Protein AF-A0A6A3XRD6-F1 (afdb_monomer)

Radius of gyration: 40.85 Å; Cα contacts (8 Å, |Δi|>4): 5; chains: 1; bounding box: 82×53×106 Å

pLDDT: mean 72.78, std 22.98, range [34.44, 98.75]

Mean predicted aligned error: 20.25 Å

Solvent-accessible surface area (backbone atoms only — not comparable to full-atom values): 7345 Å² total; per-residue (Å²): 110,73,69,58,55,53,49,54,50,53,52,51,50,52,54,48,53,50,52,53,55,50,50,53,51,49,55,52,48,52,54,50,50,51,54,51,51,49,54,51,49,53,50,52,50,53,51,53,51,50,48,34,65,75,74,42,64,74,87,83,64,72,72,58,77,78,76,62,67,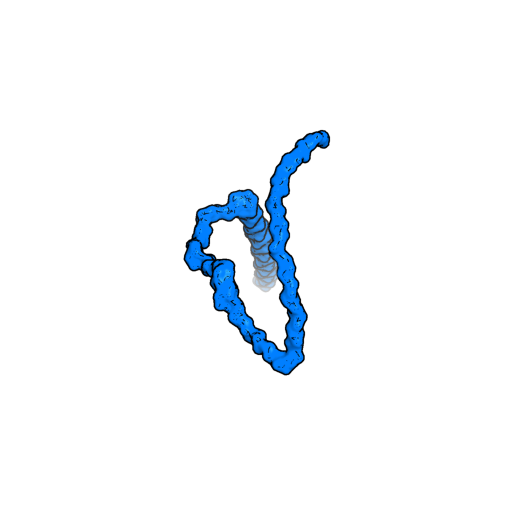78,73,74,48,79,66,55,55,63,72,69,62,74,72,90,73,74,80,71,92,80,76,83,82,83,78,92,78,87,84,89,74,88,82,92,76,87,80,91,86,83,89,134

Sequence (112 aa):
MVREADQARDEAMEAQNLAESARDRAAAAESAATRSEQGRREMMERLRHLESIVCGAPRSATPSREEQGLWPTRRQRRQRGGSDYAPAAGTQAPAQESSQERRVQTHSGRNV

Secondary structure (DSSP, 8-state):
-HHHHHHHHHHHHHHHHHHHHHHHHHHHHHHHHHHHHHHHHHHHHHHHHHHHHHS---S-----TTTS-----HHHHHHS-----PPPTT-PPPPP----------------

Foldseek 3Di:
DVVVVVVVVVVVVVVVVVVVVVVVVVVVVVVVVVVVVVVVVVVVVVVVVVCCVVVPNPPPDPVPPVPPPPDCPPVNVVVPPPDPDDDDPDDDDDDDDDDDDDDDDDDDDDDD

Structure (mmCIF, N/CA/C/O backbone):
data_AF-A0A6A3XRD6-F1
#
_entry.id   AF-A0A6A3XRD6-F1
#
loop_
_atom_site.group_PDB
_atom_site.id
_atom_site.type_symbol
_atom_site.label_atom_id
_atom_site.label_alt_id
_atom_site.label_comp_id
_atom_site.label_asym_id
_atom_site.label_entity_id
_atom_site.label_seq_id
_atom_site.pdbx_PDB_ins_code
_atom_site.Cartn_x
_atom_site.Cartn_y
_atom_site.Cartn_z
_atom_site.occupancy
_atom_site.B_iso_or_equiv
_atom_site.auth_seq_id
_atom_site.auth_comp_id
_atom_site.auth_asym_id
_atom_site.auth_atom_id
_atom_site.pdbx_PDB_model_num
ATOM 1 N N . MET A 1 1 ? 28.259 -2.886 -33.196 1.00 64.31 1 MET A N 1
ATOM 2 C CA . MET A 1 1 ? 26.923 -3.478 -33.389 1.00 64.31 1 MET A CA 1
ATOM 3 C C . MET A 1 1 ? 26.646 -4.665 -32.464 1.00 64.31 1 MET A C 1
ATOM 5 O O . MET A 1 1 ? 25.777 -4.510 -31.627 1.00 64.31 1 MET A O 1
ATOM 9 N N . VAL A 1 2 ? 27.357 -5.808 -32.506 1.00 76.00 2 VAL A N 1
ATOM 10 C CA . VAL A 1 2 ? 27.030 -6.960 -31.610 1.00 76.00 2 VAL A CA 1
ATOM 11 C C . VAL A 1 2 ? 27.160 -6.621 -30.111 1.00 76.00 2 VAL A C 1
ATOM 13 O O . VAL A 1 2 ? 26.236 -6.871 -29.351 1.00 76.00 2 VAL A O 1
ATOM 16 N N . ARG A 1 3 ? 28.246 -5.950 -29.697 1.00 82.50 3 ARG A N 1
ATOM 17 C CA . ARG A 1 3 ? 28.463 -5.560 -28.286 1.00 82.50 3 ARG A CA 1
ATOM 18 C C . ARG A 1 3 ? 27.418 -4.587 -27.725 1.00 82.50 3 ARG A C 1
ATOM 20 O O . ARG A 1 3 ? 27.113 -4.649 -26.545 1.00 82.50 3 ARG A O 1
ATOM 27 N N . GLU A 1 4 ? 26.885 -3.698 -28.559 1.00 86.38 4 GLU A N 1
ATOM 28 C CA . GLU A 1 4 ? 25.862 -2.724 -28.144 1.00 86.38 4 GLU A CA 1
ATOM 29 C C . GLU A 1 4 ? 24.506 -3.410 -27.945 1.00 86.38 4 GLU A C 1
ATOM 31 O O . GLU A 1 4 ? 23.766 -3.064 -27.031 1.00 86.38 4 GLU A O 1
ATOM 36 N N . ALA A 1 5 ? 24.199 -4.415 -28.772 1.00 89.06 5 ALA A N 1
ATOM 37 C CA . ALA A 1 5 ? 22.985 -5.211 -28.634 1.00 89.06 5 ALA A CA 1
ATOM 38 C C . ALA A 1 5 ? 23.012 -6.087 -27.371 1.00 89.06 5 ALA A C 1
ATOM 40 O O . ALA A 1 5 ? 22.000 -6.189 -26.681 1.00 89.06 5 ALA A O 1
ATOM 41 N N . ASP A 1 6 ? 24.168 -6.676 -27.045 1.00 93.88 6 ASP A N 1
ATOM 42 C CA . ASP A 1 6 ? 24.342 -7.445 -25.809 1.00 93.88 6 ASP A CA 1
ATOM 43 C C . ASP A 1 6 ? 24.215 -6.546 -24.568 1.00 93.88 6 ASP A C 1
ATOM 45 O O . ASP A 1 6 ? 23.472 -6.876 -23.647 1.00 93.88 6 ASP A O 1
ATOM 49 N N . GLN A 1 7 ? 24.838 -5.362 -24.585 1.00 94.81 7 GLN A N 1
ATOM 50 C CA . GLN A 1 7 ? 24.716 -4.386 -23.500 1.00 94.81 7 GLN A CA 1
ATOM 51 C C . GLN A 1 7 ? 23.265 -3.929 -23.286 1.00 94.81 7 GLN A C 1
ATOM 53 O O . GLN A 1 7 ? 22.780 -3.928 -22.158 1.00 94.81 7 GLN A O 1
ATOM 58 N N . ALA A 1 8 ? 22.549 -3.589 -24.361 1.00 94.31 8 ALA A N 1
ATOM 59 C CA . ALA A 1 8 ? 21.149 -3.180 -24.268 1.00 94.31 8 ALA A CA 1
ATOM 60 C C . ALA A 1 8 ? 20.252 -4.292 -23.698 1.00 94.31 8 ALA A C 1
ATOM 62 O O . ALA A 1 8 ? 19.281 -4.010 -22.995 1.00 94.31 8 ALA A O 1
ATOM 63 N N . ARG A 1 9 ? 20.569 -5.563 -23.981 1.00 95.25 9 ARG A N 1
ATOM 64 C CA . ARG A 1 9 ? 19.837 -6.703 -23.419 1.00 95.25 9 ARG A CA 1
ATOM 65 C C . ARG A 1 9 ? 20.065 -6.828 -21.915 1.00 95.25 9 ARG A C 1
ATOM 67 O O . ARG A 1 9 ? 19.102 -7.044 -21.182 1.00 95.25 9 ARG A O 1
ATOM 74 N N . ASP A 1 10 ? 21.308 -6.694 -21.471 1.00 96.56 10 ASP A N 1
ATOM 75 C CA . ASP A 1 10 ? 21.650 -6.796 -20.053 1.00 96.56 10 ASP A CA 1
ATOM 76 C C . ASP A 1 10 ? 21.046 -5.619 -19.264 1.00 96.56 10 ASP A C 1
ATOM 78 O O . ASP A 1 10 ? 20.421 -5.824 -18.227 1.00 96.56 10 ASP A O 1
ATOM 82 N N . GLU A 1 11 ? 21.096 -4.400 -19.809 1.00 97.31 11 GLU A N 1
ATOM 83 C CA . GLU A 1 11 ? 20.432 -3.224 -19.226 1.00 97.31 11 GLU A CA 1
ATOM 84 C C . GLU A 1 11 ? 18.906 -3.392 -19.138 1.00 97.31 11 GLU A C 1
ATOM 86 O O . GLU A 1 11 ? 18.296 -3.035 -18.127 1.00 97.31 11 GLU A O 1
ATOM 91 N N . ALA A 1 12 ? 18.275 -3.969 -20.166 1.00 97.31 12 ALA A N 1
ATOM 92 C CA . ALA A 1 12 ? 16.842 -4.254 -20.146 1.00 97.31 12 ALA A CA 1
ATOM 93 C C . ALA A 1 12 ? 16.474 -5.297 -19.077 1.00 97.31 12 ALA A C 1
ATOM 95 O O . ALA A 1 12 ? 15.447 -5.157 -18.409 1.00 97.31 12 ALA A O 1
ATOM 96 N N . MET A 1 13 ? 17.318 -6.314 -18.887 1.00 98.00 13 MET A N 1
ATOM 97 C CA . MET A 1 13 ? 17.133 -7.326 -17.847 1.00 98.00 13 MET A CA 1
ATOM 98 C C . MET A 1 13 ? 17.256 -6.717 -16.446 1.00 98.00 13 MET A C 1
ATOM 100 O O . MET A 1 13 ? 16.403 -6.960 -15.594 1.00 98.00 13 MET A O 1
ATOM 104 N N . GLU A 1 14 ? 18.253 -5.862 -16.218 1.00 98.00 14 GLU A N 1
ATOM 105 C CA . GLU A 1 14 ? 18.405 -5.144 -14.948 1.00 98.00 14 GLU A CA 1
ATOM 106 C C . GLU A 1 14 ? 17.218 -4.215 -14.670 1.00 98.00 14 GLU A C 1
ATOM 108 O O . GLU A 1 14 ? 16.674 -4.202 -13.563 1.00 98.00 14 GLU A O 1
ATOM 113 N N . ALA A 1 15 ? 16.743 -3.483 -15.681 1.00 98.19 15 ALA A N 1
ATOM 114 C CA . ALA A 1 15 ? 15.564 -2.635 -15.546 1.00 98.19 15 ALA A CA 1
ATOM 115 C C . ALA A 1 15 ? 14.307 -3.446 -15.178 1.00 98.19 15 ALA A C 1
ATOM 117 O O . ALA A 1 15 ? 13.516 -3.009 -14.335 1.00 98.19 15 ALA A O 1
ATOM 118 N N . GLN A 1 16 ? 14.136 -4.636 -15.763 1.00 98.31 16 GLN A N 1
ATOM 119 C CA . GLN A 1 16 ? 13.051 -5.546 -15.406 1.00 98.31 16 GLN A CA 1
ATOM 120 C C . GLN A 1 16 ? 13.171 -6.023 -13.953 1.00 98.31 16 GLN A C 1
ATOM 122 O O . GLN A 1 16 ? 12.206 -5.898 -13.197 1.00 98.31 16 GLN A O 1
ATOM 127 N N . ASN A 1 17 ? 14.348 -6.499 -13.542 1.00 98.19 17 ASN A N 1
ATOM 128 C CA . ASN A 1 17 ? 14.594 -6.970 -12.177 1.00 98.19 17 ASN A CA 1
ATOM 129 C C . ASN A 1 17 ? 14.317 -5.868 -11.142 1.00 98.19 17 ASN A C 1
ATOM 131 O O . ASN A 1 17 ? 13.694 -6.105 -10.103 1.00 98.19 17 ASN A O 1
ATOM 135 N N . LEU A 1 18 ? 14.730 -4.632 -11.438 1.00 98.50 18 LEU A N 1
ATOM 136 C CA . LEU A 1 18 ? 14.444 -3.471 -10.597 1.00 98.50 18 LEU A CA 1
ATOM 137 C C . LEU A 1 18 ? 12.944 -3.180 -10.510 1.00 98.50 18 LEU A C 1
ATOM 139 O O . LEU A 1 18 ? 12.442 -2.898 -9.419 1.00 98.50 18 LEU A O 1
ATOM 143 N N . ALA A 1 19 ? 12.226 -3.256 -11.631 1.00 98.44 19 ALA A N 1
ATOM 144 C CA . ALA A 1 19 ? 10.786 -3.039 -11.663 1.00 98.44 19 ALA A CA 1
ATOM 145 C C . ALA A 1 19 ? 10.026 -4.114 -10.869 1.00 98.44 19 ALA A C 1
ATOM 147 O O . ALA A 1 19 ? 9.107 -3.782 -10.120 1.00 98.44 19 ALA A O 1
ATOM 148 N N . GLU A 1 20 ? 10.418 -5.381 -10.985 1.00 98.62 20 GLU A N 1
ATOM 149 C CA . GLU A 1 20 ? 9.841 -6.489 -10.216 1.00 98.62 20 GLU A CA 1
ATOM 150 C C . GLU A 1 20 ? 10.112 -6.315 -8.716 1.00 98.62 20 GLU A C 1
ATOM 152 O O . GLU A 1 20 ? 9.175 -6.265 -7.920 1.00 98.62 20 GLU A O 1
ATOM 157 N N . SER A 1 21 ? 11.363 -6.043 -8.335 1.00 98.56 21 SER A N 1
ATOM 158 C CA . SER A 1 21 ? 11.724 -5.749 -6.943 1.00 98.56 21 SER A CA 1
ATOM 159 C C . SER A 1 21 ? 10.975 -4.536 -6.371 1.00 98.56 21 SER A C 1
ATOM 161 O O . SER A 1 21 ? 10.633 -4.499 -5.184 1.00 98.56 21 SER A O 1
ATOM 163 N N . ALA A 1 22 ? 10.733 -3.503 -7.181 1.00 98.50 22 ALA A N 1
ATOM 164 C CA . ALA A 1 22 ? 9.957 -2.339 -6.764 1.00 98.50 22 ALA A CA 1
ATOM 165 C C . ALA A 1 22 ? 8.482 -2.695 -6.529 1.00 98.50 22 ALA A C 1
ATOM 167 O O . ALA A 1 22 ? 7.902 -2.241 -5.541 1.00 98.50 22 ALA A O 1
ATOM 168 N N . ARG A 1 23 ? 7.890 -3.533 -7.388 1.00 98.50 23 ARG A N 1
ATOM 169 C CA . ARG A 1 23 ? 6.512 -4.022 -7.229 1.00 98.50 23 ARG A CA 1
ATOM 170 C C . ARG A 1 23 ? 6.354 -4.863 -5.967 1.00 98.50 23 ARG A C 1
ATOM 172 O O . ARG A 1 23 ? 5.428 -4.611 -5.201 1.00 98.50 23 ARG A O 1
ATOM 179 N N . ASP A 1 24 ? 7.284 -5.774 -5.699 1.00 98.62 24 ASP A N 1
ATOM 180 C CA . ASP A 1 24 ? 7.250 -6.603 -4.489 1.00 98.62 24 ASP A CA 1
ATOM 181 C C . ASP A 1 24 ? 7.335 -5.749 -3.220 1.00 98.62 24 ASP A C 1
ATOM 183 O O . ASP A 1 24 ? 6.577 -5.937 -2.264 1.00 98.62 24 ASP A O 1
ATOM 187 N N . ARG A 1 25 ? 8.220 -4.744 -3.222 1.00 98.56 25 ARG A N 1
ATOM 188 C CA . ARG A 1 25 ? 8.337 -3.790 -2.112 1.00 98.56 25 ARG A CA 1
ATOM 189 C C . ARG A 1 25 ? 7.079 -2.945 -1.936 1.00 98.56 25 ARG A C 1
ATOM 191 O O . ARG A 1 25 ? 6.680 -2.713 -0.796 1.00 98.56 25 ARG A O 1
ATOM 198 N N . ALA A 1 26 ? 6.445 -2.513 -3.024 1.00 98.62 26 ALA A N 1
ATOM 199 C CA . ALA A 1 26 ? 5.177 -1.791 -2.964 1.00 98.62 2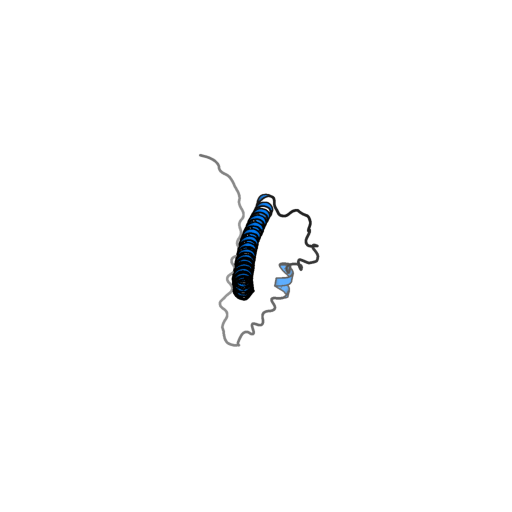6 ALA A CA 1
ATOM 200 C C . ALA A 1 26 ? 4.066 -2.663 -2.357 1.00 98.62 26 ALA A C 1
ATOM 202 O O . ALA A 1 26 ? 3.421 -2.240 -1.400 1.00 98.62 26 ALA A O 1
ATOM 203 N N . ALA A 1 27 ? 3.920 -3.912 -2.807 1.00 98.56 27 ALA A N 1
ATOM 204 C CA . ALA A 1 27 ? 2.935 -4.848 -2.263 1.00 98.56 27 ALA A CA 1
ATOM 205 C C . ALA A 1 27 ? 3.166 -5.141 -0.765 1.00 98.56 27 ALA A C 1
ATOM 207 O O . ALA A 1 27 ? 2.223 -5.195 0.036 1.00 98.56 27 ALA A O 1
ATOM 208 N N . ALA A 1 28 ? 4.430 -5.279 -0.350 1.00 98.62 28 ALA A N 1
ATOM 209 C CA . ALA A 1 28 ? 4.786 -5.437 1.057 1.00 98.62 28 ALA A CA 1
ATOM 210 C C . ALA A 1 28 ? 4.436 -4.186 1.885 1.00 98.62 28 ALA A C 1
ATOM 212 O O . ALA A 1 28 ? 3.900 -4.306 2.993 1.00 98.62 28 ALA A O 1
ATOM 213 N N . ALA A 1 29 ? 4.697 -2.991 1.347 1.00 98.62 29 ALA A N 1
ATOM 214 C CA . ALA A 1 29 ? 4.357 -1.725 1.988 1.00 98.62 29 ALA A CA 1
ATOM 215 C C . ALA A 1 29 ? 2.837 -1.539 2.127 1.00 98.62 29 ALA A C 1
ATOM 217 O O . ALA A 1 29 ? 2.371 -1.166 3.201 1.00 98.62 29 ALA A O 1
ATOM 218 N N . GLU A 1 30 ? 2.052 -1.870 1.101 1.00 98.75 30 GLU A N 1
ATOM 219 C CA . GLU A 1 30 ? 0.583 -1.844 1.149 1.00 98.75 30 GLU A CA 1
ATOM 220 C C . GLU A 1 30 ? 0.029 -2.805 2.205 1.00 98.75 30 GLU A C 1
ATOM 222 O O . GLU A 1 30 ? -0.856 -2.451 2.989 1.00 98.75 30 GLU A O 1
ATOM 227 N N . SER A 1 31 ? 0.599 -4.007 2.288 1.00 98.50 31 SER A N 1
ATOM 228 C CA . SER A 1 31 ? 0.232 -4.995 3.306 1.00 98.50 31 SER A CA 1
ATOM 229 C C . SER A 1 31 ? 0.555 -4.497 4.720 1.00 98.50 31 SER A C 1
ATOM 231 O O . SER A 1 31 ? -0.222 -4.691 5.659 1.00 98.50 31 SER A O 1
ATOM 233 N N . ALA A 1 32 ? 1.697 -3.829 4.902 1.00 98.56 32 ALA A N 1
ATOM 234 C CA . ALA A 1 32 ? 2.060 -3.209 6.172 1.00 98.56 32 ALA A CA 1
ATOM 235 C C . ALA A 1 32 ? 1.127 -2.038 6.528 1.00 98.56 32 ALA A C 1
ATOM 237 O O . ALA A 1 32 ? 0.637 -1.973 7.657 1.00 98.56 32 ALA A O 1
ATOM 238 N N . ALA A 1 33 ? 0.826 -1.165 5.564 1.00 98.44 33 ALA A N 1
ATOM 239 C CA . ALA A 1 33 ? -0.082 -0.036 5.739 1.00 98.44 33 ALA A CA 1
ATOM 240 C C . ALA A 1 33 ? -1.500 -0.502 6.096 1.00 98.44 33 ALA A C 1
ATOM 242 O O . ALA A 1 33 ? -2.094 0.014 7.039 1.00 98.44 33 ALA A O 1
ATOM 243 N N . THR A 1 34 ? -2.009 -1.535 5.420 1.00 98.50 34 THR A N 1
ATOM 244 C CA . THR A 1 34 ? -3.327 -2.123 5.699 1.00 98.50 34 THR A CA 1
ATOM 245 C C . THR A 1 34 ? -3.409 -2.660 7.125 1.00 98.50 34 THR A C 1
ATOM 247 O O . THR A 1 34 ? -4.360 -2.358 7.843 1.00 98.50 34 THR A O 1
ATOM 250 N N . ARG A 1 35 ? -2.387 -3.399 7.580 1.00 98.44 35 ARG A N 1
ATOM 251 C CA . ARG A 1 35 ? -2.328 -3.897 8.966 1.00 98.44 35 ARG A CA 1
ATOM 252 C C . ARG A 1 35 ? -2.260 -2.762 9.988 1.00 98.44 35 ARG A C 1
ATOM 254 O O . ARG A 1 35 ? -2.935 -2.824 11.013 1.00 98.44 35 ARG A O 1
ATOM 261 N N . SER A 1 36 ? -1.474 -1.723 9.710 1.00 98.12 36 SER A N 1
ATOM 262 C CA . SER A 1 36 ? -1.376 -0.544 10.577 1.00 98.12 36 SER A CA 1
ATOM 263 C C . SER A 1 36 ? -2.717 0.189 10.690 1.00 98.12 36 SER A C 1
ATOM 265 O O . SER A 1 36 ? -3.179 0.484 11.792 1.00 98.12 36 SER A O 1
ATOM 267 N N . GLU A 1 37 ? -3.380 0.418 9.558 1.00 98.56 37 GLU A N 1
ATOM 268 C CA . GLU A 1 37 ? -4.683 1.071 9.481 1.00 98.56 37 GLU A CA 1
ATOM 269 C C . GLU A 1 37 ? -5.773 0.255 10.184 1.00 98.56 37 GLU A C 1
ATOM 271 O O . GLU A 1 37 ? -6.600 0.818 10.903 1.00 98.56 37 GLU A O 1
ATOM 276 N N . GLN A 1 38 ? -5.754 -1.071 10.038 1.00 98.62 38 GLN A N 1
ATOM 277 C CA . GLN A 1 38 ? -6.653 -1.951 10.775 1.00 98.62 38 GLN A CA 1
ATOM 278 C C . GLN A 1 38 ? -6.451 -1.807 12.290 1.00 98.62 38 GLN A C 1
ATOM 280 O O . GLN A 1 38 ? -7.416 -1.533 13.004 1.00 98.62 38 GLN A O 1
ATOM 285 N N . GLY A 1 39 ? -5.209 -1.886 12.777 1.00 98.38 39 GLY A N 1
ATOM 286 C CA . GLY A 1 39 ? -4.914 -1.691 14.200 1.00 98.38 39 GLY A CA 1
ATOM 287 C C . GLY A 1 39 ? -5.353 -0.315 14.713 1.00 98.38 39 GLY A C 1
ATOM 288 O O . GLY A 1 39 ? -5.917 -0.194 15.803 1.00 98.38 39 GLY A O 1
ATOM 289 N N . ARG A 1 40 ? -5.182 0.735 13.900 1.00 98.38 40 ARG A N 1
ATOM 290 C CA . ARG A 1 40 ? -5.670 2.084 14.217 1.00 98.38 40 ARG A CA 1
ATOM 291 C C . ARG A 1 40 ? -7.196 2.124 14.343 1.00 98.38 40 ARG A C 1
ATOM 293 O O . ARG A 1 40 ? -7.712 2.749 15.270 1.00 98.38 40 ARG A O 1
ATOM 300 N N . ARG A 1 41 ? -7.929 1.476 13.432 1.00 98.44 41 ARG A N 1
ATOM 301 C CA . ARG A 1 41 ? -9.401 1.405 13.477 1.00 98.44 41 ARG A CA 1
ATOM 302 C C . ARG A 1 41 ? -9.893 0.675 14.719 1.00 98.44 41 ARG A C 1
ATOM 304 O O . ARG A 1 41 ? -10.770 1.204 15.397 1.00 98.44 41 ARG A O 1
ATOM 311 N N . GLU A 1 42 ? -9.291 -0.467 15.038 1.00 98.25 42 GLU A N 1
ATOM 312 C CA . GLU A 1 42 ? -9.613 -1.253 16.234 1.00 98.25 42 GLU A CA 1
ATOM 313 C C . GLU A 1 42 ? -9.370 -0.445 17.516 1.00 98.25 42 GLU A C 1
ATOM 315 O O . GLU A 1 42 ? -10.211 -0.423 18.415 1.00 98.25 42 GLU A O 1
ATOM 320 N N . MET A 1 43 ? -8.256 0.289 17.594 1.00 98.25 43 MET A N 1
ATOM 321 C CA . MET A 1 43 ? -7.978 1.181 18.723 1.00 98.25 43 MET A CA 1
ATOM 322 C C . MET A 1 43 ? -9.045 2.273 18.859 1.00 98.25 43 MET A C 1
ATOM 324 O O . MET A 1 43 ? -9.573 2.489 19.948 1.00 98.25 43 MET A O 1
ATOM 328 N N . MET A 1 44 ? -9.400 2.938 17.758 1.00 97.88 44 MET A N 1
ATOM 329 C CA . MET A 1 44 ? -10.436 3.975 17.764 1.00 97.88 44 MET A CA 1
ATOM 330 C C . MET A 1 44 ? -11.812 3.420 18.143 1.00 97.88 44 MET A C 1
ATOM 332 O O . MET A 1 44 ? -12.588 4.098 18.809 1.00 97.88 44 MET A O 1
ATOM 336 N N . GLU A 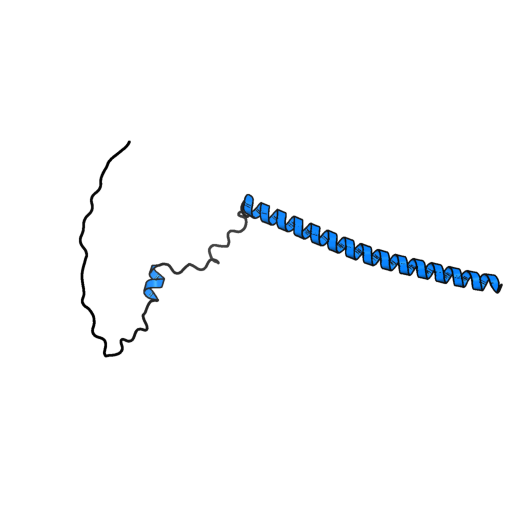1 45 ? -12.133 2.195 17.734 1.00 97.31 45 GLU A N 1
ATOM 337 C CA . GLU A 1 45 ? -13.371 1.523 18.124 1.00 97.31 45 GLU A CA 1
ATOM 338 C C . GLU A 1 45 ? -13.408 1.209 19.618 1.00 97.31 45 GLU A C 1
ATOM 340 O O . GLU A 1 45 ? -14.407 1.500 20.277 1.00 97.31 45 GLU A O 1
ATOM 345 N N . ARG A 1 46 ? -12.301 0.712 20.179 1.00 97.00 46 ARG A N 1
ATOM 346 C CA . ARG A 1 46 ? -12.171 0.501 21.626 1.00 97.00 46 ARG A CA 1
ATOM 347 C C . ARG A 1 46 ? -12.336 1.802 22.405 1.00 97.00 46 ARG A C 1
ATOM 349 O O . ARG A 1 46 ? -13.046 1.811 23.405 1.00 97.00 46 ARG A O 1
ATOM 356 N N . LEU A 1 47 ? -11.734 2.896 21.937 1.00 95.81 47 LEU A N 1
ATOM 357 C CA . LEU A 1 47 ? -11.898 4.213 22.558 1.00 95.81 47 LEU A CA 1
ATOM 358 C C . LEU A 1 47 ? -13.362 4.666 22.536 1.00 95.81 47 LEU A C 1
ATOM 360 O O . LEU A 1 47 ? -13.901 4.993 23.589 1.00 95.81 47 LEU A O 1
ATOM 364 N N . ARG A 1 48 ? -14.042 4.581 21.384 1.00 93.81 48 ARG A N 1
ATOM 365 C CA . ARG A 1 48 ? -15.479 4.904 21.283 1.00 93.81 48 ARG A CA 1
ATOM 366 C C . ARG A 1 48 ? -16.343 4.042 22.204 1.00 93.81 48 ARG A C 1
ATOM 368 O O . ARG A 1 48 ? -17.307 4.530 22.789 1.00 93.81 48 ARG A O 1
ATOM 375 N N . HIS A 1 49 ? -16.014 2.758 22.341 1.00 92.62 49 HIS A N 1
ATOM 376 C CA . HIS A 1 49 ? -16.728 1.866 23.249 1.00 92.62 49 HIS A CA 1
ATOM 377 C C . HIS A 1 49 ? -16.572 2.305 24.711 1.00 92.62 49 HIS A C 1
ATOM 379 O O . HIS A 1 49 ? -17.559 2.372 25.442 1.00 92.62 49 HIS A O 1
ATOM 385 N N . LEU A 1 50 ? -15.354 2.670 25.120 1.00 93.69 50 LEU A N 1
ATOM 386 C CA . LEU A 1 50 ? -15.091 3.195 26.460 1.00 93.69 50 LEU A CA 1
ATOM 387 C C . LEU A 1 50 ? -15.804 4.530 26.702 1.00 93.69 50 LEU A C 1
ATOM 389 O O . LEU A 1 50 ? -16.421 4.694 27.751 1.00 93.69 50 LEU A O 1
ATOM 393 N N . GLU A 1 51 ? -15.796 5.447 25.734 1.00 92.38 51 GLU A N 1
ATOM 394 C CA . GLU A 1 51 ? -16.559 6.701 25.808 1.00 92.38 51 GLU A CA 1
ATOM 395 C C . GLU A 1 51 ? -18.056 6.438 26.009 1.00 92.38 51 GLU A C 1
ATOM 397 O O . GLU A 1 51 ? -18.679 7.063 26.864 1.00 92.38 51 GLU A O 1
ATOM 402 N N . SER A 1 52 ? -18.631 5.461 25.298 1.00 89.06 52 SER A N 1
ATOM 403 C CA . SER A 1 52 ? -20.034 5.070 25.480 1.00 89.06 52 SER A CA 1
ATOM 404 C C . SER A 1 52 ? -20.323 4.474 26.860 1.00 89.06 52 SER A C 1
ATOM 406 O O . SER A 1 52 ? -21.447 4.605 27.344 1.00 89.06 52 SER A O 1
ATOM 408 N N . ILE A 1 53 ? -19.365 3.787 27.487 1.00 89.00 53 ILE A N 1
ATOM 409 C CA . ILE A 1 53 ? -19.533 3.251 28.845 1.00 89.00 53 ILE A CA 1
ATOM 410 C C . ILE A 1 53 ? -19.449 4.386 29.870 1.00 89.00 53 ILE A C 1
ATOM 412 O O . ILE A 1 53 ? -20.287 4.470 30.765 1.00 89.00 53 ILE A O 1
ATOM 416 N N . VAL A 1 54 ? -18.449 5.261 29.738 1.00 83.50 54 VAL A N 1
ATOM 417 C CA . VAL A 1 54 ? -18.143 6.319 30.713 1.00 83.50 54 VAL A CA 1
ATOM 418 C C . VAL A 1 54 ? -19.159 7.459 30.657 1.00 83.50 54 VAL A C 1
ATOM 420 O O . VAL A 1 54 ? -19.637 7.907 31.696 1.00 83.50 54 VAL A O 1
ATOM 423 N N . CYS A 1 55 ? -19.523 7.915 29.460 1.00 80.19 55 CYS A N 1
ATOM 424 C CA . CYS A 1 55 ? -20.464 9.021 29.269 1.00 80.19 55 CYS A CA 1
ATOM 425 C C . CYS A 1 55 ? -21.927 8.550 29.190 1.00 80.19 55 CYS A C 1
ATOM 427 O O . CYS A 1 55 ? -22.839 9.374 29.107 1.00 80.19 55 CYS A O 1
ATOM 429 N N . GLY A 1 56 ? -22.154 7.230 29.229 1.00 67.50 56 GLY A N 1
ATOM 430 C CA . GLY A 1 56 ? -23.418 6.603 28.862 1.00 67.50 56 GLY A CA 1
ATOM 431 C C . GLY A 1 56 ? -23.644 6.646 27.348 1.00 67.50 56 GLY A C 1
ATOM 432 O O . GLY A 1 56 ? -23.216 7.575 26.661 1.00 67.50 56 GLY A O 1
ATOM 433 N N . ALA A 1 57 ? -24.329 5.636 26.805 1.00 60.19 57 ALA A N 1
ATOM 434 C CA . ALA A 1 57 ? -24.762 5.674 25.411 1.00 60.19 57 ALA A CA 1
ATOM 435 C C . ALA A 1 57 ? -25.560 6.972 25.178 1.00 60.19 57 ALA A C 1
ATOM 437 O O . ALA A 1 57 ? -26.402 7.310 26.024 1.00 60.19 57 ALA A O 1
ATOM 438 N N . PRO A 1 58 ? -25.336 7.713 24.072 1.00 59.03 58 PRO A N 1
ATOM 439 C CA . PRO A 1 58 ? -26.191 8.845 23.762 1.00 59.03 58 PRO A CA 1
ATOM 440 C C . PRO A 1 58 ? -27.639 8.355 23.800 1.00 59.03 58 PRO A C 1
ATOM 442 O O . PRO A 1 58 ? -27.978 7.328 23.213 1.00 59.03 58 PRO A O 1
ATOM 445 N N . ARG A 1 59 ? -28.501 9.079 24.524 1.00 57.03 59 ARG A N 1
ATOM 446 C CA . ARG A 1 59 ? -29.954 8.842 24.635 1.00 57.03 59 ARG A CA 1
ATOM 447 C C . ARG A 1 59 ? -30.694 9.014 23.291 1.00 57.03 59 ARG A C 1
ATOM 449 O O . ARG A 1 59 ? -31.847 9.422 23.264 1.00 57.03 59 ARG A O 1
ATOM 456 N N . SER A 1 60 ? -30.054 8.723 22.165 1.00 58.22 60 SER A N 1
ATOM 457 C CA . SER A 1 60 ? -30.600 8.787 20.812 1.00 58.22 60 SER A CA 1
ATOM 458 C C . SER A 1 60 ? -30.751 7.390 20.217 1.00 58.22 60 SER A C 1
ATOM 460 O O . SER A 1 60 ? -30.364 7.118 19.089 1.00 58.22 60 SER A O 1
ATOM 462 N N . ALA A 1 61 ? -31.303 6.495 21.012 1.00 51.03 61 ALA A N 1
ATOM 463 C CA . ALA A 1 61 ? -32.303 5.551 20.567 1.00 51.03 61 ALA A CA 1
ATOM 464 C C . ALA A 1 61 ? -33.020 5.174 21.851 1.00 51.03 61 ALA A C 1
ATOM 466 O O . ALA A 1 61 ? -32.545 4.351 22.626 1.00 51.03 61 ALA A O 1
ATOM 467 N N . THR A 1 62 ? -34.154 5.810 22.130 1.00 45.25 62 THR A N 1
ATOM 468 C CA . THR A 1 62 ? -35.218 5.040 22.764 1.00 45.25 62 THR A CA 1
ATOM 469 C C . THR A 1 62 ? -35.329 3.762 21.930 1.00 45.25 62 THR A C 1
ATOM 471 O O . THR A 1 62 ? -35.732 3.888 20.770 1.00 45.25 62 THR A O 1
ATOM 474 N N . PRO A 1 63 ? -34.974 2.552 22.415 1.00 41.91 63 PRO A N 1
ATOM 475 C CA . PRO A 1 63 ? -35.638 1.397 21.845 1.00 41.91 63 PRO A CA 1
ATOM 476 C C . PRO A 1 63 ? -37.112 1.727 22.042 1.00 41.91 63 PRO A C 1
ATOM 478 O O . PRO A 1 63 ? -37.519 2.015 23.177 1.00 41.91 63 PRO A O 1
ATOM 481 N N . SER A 1 64 ? -37.863 1.864 20.943 1.00 48.03 64 SER A N 1
ATOM 482 C CA . SER A 1 64 ? -39.300 2.078 21.049 1.00 48.03 64 SER A CA 1
ATOM 483 C C . SER A 1 64 ? -39.785 1.065 22.073 1.00 48.03 64 SER A C 1
ATOM 485 O O . SER A 1 64 ? -39.466 -0.124 22.002 1.00 48.03 64 SER A O 1
ATOM 487 N N . ARG A 1 65 ? -40.486 1.557 23.090 1.00 48.28 65 ARG A N 1
ATOM 488 C CA . ARG A 1 65 ? -41.013 0.762 24.202 1.00 48.28 65 ARG A CA 1
ATOM 489 C C . ARG A 1 65 ? -41.938 -0.369 23.718 1.00 48.28 65 ARG A C 1
ATOM 491 O O . ARG A 1 65 ? -42.373 -1.186 24.518 1.00 48.28 65 ARG A O 1
ATOM 498 N N . GLU A 1 66 ? -42.221 -0.414 22.423 1.00 51.84 66 GLU A N 1
ATOM 499 C CA . GLU A 1 66 ? -42.974 -1.440 21.718 1.00 51.84 66 GLU A CA 1
ATOM 500 C C . GLU A 1 66 ? -42.139 -2.694 21.390 1.00 51.84 66 GLU A C 1
ATOM 502 O O . GLU A 1 66 ? -42.718 -3.769 21.272 1.00 51.84 66 GLU A O 1
ATOM 507 N N . GLU A 1 67 ? -40.802 -2.611 21.319 1.00 52.22 67 GLU A N 1
ATOM 508 C CA . GLU A 1 67 ? -39.934 -3.755 20.965 1.00 52.22 67 GLU A CA 1
ATOM 509 C C . GLU A 1 67 ? -39.387 -4.530 22.176 1.00 52.22 67 GLU A C 1
ATOM 511 O O . GLU A 1 67 ? -38.934 -5.667 22.052 1.00 52.22 67 GLU A O 1
ATOM 516 N N . GLN A 1 68 ? -39.480 -3.968 23.384 1.00 50.56 68 GLN A N 1
ATOM 517 C CA . GLN A 1 68 ? -39.272 -4.734 24.613 1.00 50.56 68 GLN A CA 1
ATOM 518 C C . GLN A 1 68 ? -40.598 -5.358 25.022 1.00 50.56 68 GLN A C 1
ATOM 520 O O . GLN A 1 68 ? -41.307 -4.845 25.890 1.00 50.56 68 GLN A O 1
ATOM 525 N N . GLY A 1 69 ? -40.916 -6.463 24.341 1.00 55.41 69 GLY A N 1
ATOM 526 C CA . GLY A 1 69 ? -42.031 -7.345 24.646 1.00 55.41 69 GLY A CA 1
ATOM 527 C C . GLY A 1 69 ? -42.274 -7.404 26.150 1.00 55.41 69 GLY A C 1
ATOM 528 O O . GLY A 1 69 ? -41.394 -7.763 26.932 1.00 55.41 69 GLY A O 1
ATOM 529 N N . LEU A 1 70 ? -43.469 -6.960 26.529 1.00 58.06 70 LEU A N 1
ATOM 530 C CA . LEU A 1 70 ? -43.965 -6.879 27.892 1.00 58.06 70 LEU A CA 1
ATOM 531 C C . LEU A 1 70 ? -43.559 -8.140 28.658 1.00 58.06 70 LEU A C 1
ATOM 533 O O . LEU A 1 70 ? -44.096 -9.221 28.411 1.00 58.06 70 LEU A O 1
ATOM 537 N N . TRP A 1 71 ? -42.611 -8.004 29.588 1.00 62.44 71 TRP A N 1
ATOM 538 C CA . TRP A 1 71 ? -42.296 -9.073 30.527 1.00 62.44 71 TRP A CA 1
ATOM 539 C C . TRP A 1 71 ? -43.613 -9.567 31.132 1.00 62.44 71 TRP A C 1
ATOM 541 O O . TRP A 1 71 ? -44.376 -8.734 31.640 1.00 62.44 71 TRP A O 1
ATOM 551 N N . PRO A 1 72 ? -43.913 -10.881 31.083 1.00 61.12 72 PRO A N 1
ATOM 552 C CA . PRO A 1 72 ? -45.153 -11.405 31.622 1.00 61.12 72 PRO A CA 1
ATOM 553 C C . PRO A 1 72 ? -45.293 -10.933 33.059 1.00 61.12 72 PRO A C 1
ATOM 555 O O . PRO A 1 72 ? -44.478 -11.263 33.928 1.00 61.12 72 PRO A O 1
ATOM 558 N N . THR A 1 73 ? -46.303 -10.106 33.311 1.00 67.25 73 THR A N 1
ATOM 559 C CA . THR A 1 73 ? -46.504 -9.524 34.633 1.00 67.25 73 THR A CA 1
ATOM 560 C C . THR A 1 73 ? -46.694 -10.672 35.622 1.00 67.25 73 THR A C 1
ATOM 562 O O . THR A 1 73 ? -47.240 -11.721 35.274 1.00 67.25 73 THR A O 1
ATOM 565 N N . ARG A 1 74 ? -46.286 -10.500 36.884 1.00 56.66 74 ARG A N 1
ATOM 566 C CA . ARG A 1 74 ? -46.362 -11.542 37.933 1.00 56.66 74 ARG A CA 1
ATOM 567 C C . ARG A 1 74 ? -47.735 -12.243 38.023 1.00 56.66 74 ARG A C 1
ATOM 569 O O . ARG A 1 74 ? -47.806 -13.399 38.429 1.00 56.66 74 ARG A O 1
ATOM 576 N N . ARG A 1 75 ? -48.818 -11.565 37.612 1.00 57.62 75 ARG A N 1
ATOM 577 C CA . ARG A 1 75 ? -50.178 -12.117 37.460 1.00 57.62 75 ARG A CA 1
ATOM 578 C C . ARG A 1 75 ? -50.327 -13.107 36.296 1.00 57.62 75 ARG A C 1
ATOM 580 O O . ARG A 1 75 ? -50.959 -14.138 36.475 1.00 57.62 75 ARG A O 1
ATOM 587 N N . GLN A 1 76 ? -49.726 -12.838 35.141 1.00 64.12 76 GLN A N 1
ATOM 588 C CA . GLN A 1 76 ? -49.796 -13.690 33.949 1.00 64.12 76 GLN A CA 1
ATOM 589 C C . GLN A 1 76 ? -49.045 -15.015 34.156 1.00 64.12 76 GLN A C 1
ATOM 591 O O . GLN A 1 76 ? -49.527 -16.071 33.754 1.00 64.12 76 GLN A O 1
ATOM 596 N N . ARG A 1 77 ? -47.927 -14.987 34.899 1.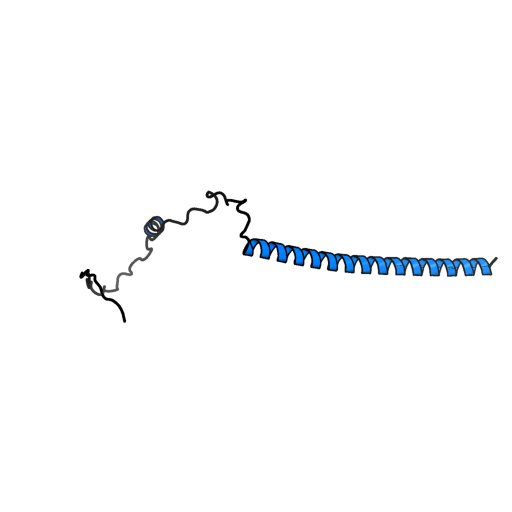00 63.66 77 ARG A N 1
ATOM 597 C CA . ARG A 1 77 ? -47.228 -16.208 35.344 1.00 63.66 77 ARG A CA 1
ATOM 598 C C . ARG A 1 77 ? -48.088 -17.106 36.237 1.00 63.66 77 ARG A C 1
ATOM 600 O O . ARG A 1 77 ? -47.957 -18.319 36.151 1.00 63.66 77 ARG A O 1
ATOM 607 N N . ARG A 1 78 ? -48.974 -16.540 37.067 1.00 60.03 78 ARG A N 1
ATOM 608 C CA . ARG A 1 78 ? -49.874 -17.336 37.924 1.00 60.03 78 ARG A CA 1
ATOM 609 C C . ARG A 1 78 ? -51.014 -17.992 37.146 1.00 60.03 78 ARG A C 1
ATOM 611 O O . ARG A 1 78 ? -51.437 -19.067 37.536 1.00 60.03 78 ARG A O 1
ATOM 618 N N . GLN A 1 79 ? -51.451 -17.394 36.037 1.00 60.31 79 GLN A N 1
ATOM 619 C CA . GLN A 1 79 ? -52.498 -17.970 35.182 1.00 60.31 79 GLN A CA 1
ATOM 620 C C . GLN A 1 79 ? -51.972 -19.077 34.254 1.00 60.31 79 GLN A C 1
ATOM 622 O O . GLN A 1 79 ? -52.747 -19.916 33.813 1.00 60.31 79 GLN A O 1
ATOM 627 N N . ARG A 1 80 ? -50.665 -19.087 33.945 1.00 57.06 80 ARG A N 1
ATOM 628 C CA . ARG A 1 80 ? -50.036 -20.092 33.064 1.00 57.06 80 ARG A CA 1
ATOM 629 C C . ARG A 1 80 ? -49.404 -21.269 33.816 1.00 57.06 80 ARG A C 1
ATOM 631 O O . ARG A 1 80 ? -48.883 -22.175 33.181 1.00 57.06 80 ARG A O 1
ATOM 638 N N . GLY A 1 81 ? -49.440 -21.250 35.148 1.00 58.06 81 GLY A N 1
ATOM 639 C CA . GLY A 1 81 ? -49.002 -22.341 36.022 1.00 58.06 81 GLY A CA 1
ATOM 640 C C . GLY A 1 81 ? -50.108 -23.366 36.278 1.00 58.06 81 GLY A C 1
ATOM 641 O O . GLY A 1 81 ? -50.333 -23.733 37.427 1.00 58.06 81 GLY A O 1
ATOM 642 N N . GLY A 1 82 ? -50.827 -23.772 35.228 1.00 57.03 82 GLY A N 1
ATOM 643 C CA . GLY A 1 82 ? -51.666 -24.966 35.267 1.00 57.03 82 GLY A CA 1
ATOM 644 C C . GLY A 1 82 ? -50.741 -26.174 35.331 1.00 57.03 82 GLY A C 1
ATOM 645 O O . GLY A 1 82 ? -50.024 -26.455 34.380 1.00 57.03 82 GLY A O 1
ATOM 646 N N . SER A 1 83 ? -50.672 -26.784 36.505 1.00 60.03 83 SER A N 1
ATOM 647 C CA . SER A 1 83 ? -49.829 -27.932 36.813 1.00 60.03 83 SER A CA 1
ATOM 648 C C . SER A 1 83 ? -50.328 -29.176 36.073 1.00 60.03 83 SER A C 1
ATOM 650 O O . SER A 1 83 ? -51.427 -29.636 36.370 1.00 60.03 83 SER A O 1
ATOM 652 N N . ASP A 1 84 ? -49.509 -29.776 35.205 1.00 62.12 84 ASP A N 1
ATOM 653 C CA . ASP A 1 84 ? -49.719 -31.142 34.683 1.00 62.12 84 ASP A CA 1
ATOM 654 C C . ASP A 1 84 ? -49.350 -32.218 35.730 1.00 62.12 84 ASP A C 1
ATOM 656 O O . ASP A 1 84 ? -48.909 -33.319 35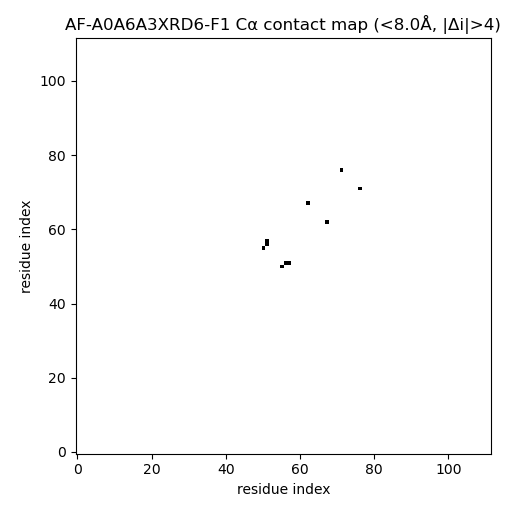.403 1.00 62.12 84 ASP A O 1
ATOM 660 N N . TYR A 1 85 ? -49.487 -31.914 37.025 1.00 55.00 85 TYR A N 1
ATOM 661 C CA . TYR A 1 85 ? -49.317 -32.918 38.068 1.00 55.00 85 TYR A CA 1
ATOM 662 C C . TYR A 1 85 ? -50.612 -33.715 38.211 1.00 55.00 85 TYR A C 1
ATOM 664 O O . TYR A 1 85 ? -51.519 -33.332 38.951 1.00 55.00 85 TYR A O 1
ATOM 672 N N . ALA A 1 86 ? -50.691 -34.837 37.502 1.00 58.03 86 ALA A N 1
ATOM 673 C CA . ALA A 1 86 ? -51.627 -35.897 37.835 1.00 58.03 86 ALA A CA 1
ATOM 674 C C . ALA A 1 86 ? -51.111 -36.612 39.099 1.00 58.03 86 ALA A C 1
ATOM 676 O O . ALA A 1 86 ? -50.025 -37.199 39.055 1.00 58.03 86 ALA A O 1
ATOM 677 N N . PRO A 1 87 ? -51.834 -36.584 40.234 1.00 48.31 87 PRO A N 1
ATOM 678 C CA . PRO A 1 87 ? -51.450 -37.396 41.373 1.00 48.31 87 PRO A CA 1
ATOM 679 C C . PRO A 1 87 ? -51.667 -38.862 40.994 1.00 48.31 87 PRO A C 1
ATOM 681 O O . PRO A 1 87 ? -52.787 -39.281 40.698 1.00 48.31 87 PRO A O 1
ATOM 684 N N . ALA A 1 88 ? -50.592 -39.649 40.989 1.00 50.56 88 ALA A N 1
ATOM 685 C CA . ALA A 1 88 ? -50.716 -41.097 40.951 1.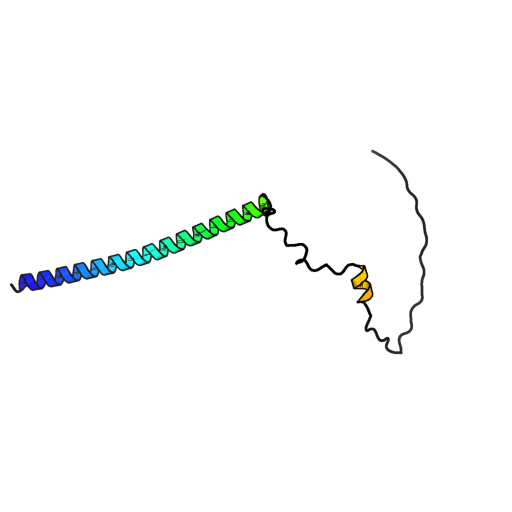00 50.56 88 ALA A CA 1
ATOM 686 C C . ALA A 1 88 ? -51.516 -41.532 42.188 1.00 50.56 88 ALA A C 1
ATOM 688 O O . ALA A 1 88 ? -51.182 -41.161 43.317 1.00 50.56 88 ALA A O 1
ATOM 689 N N . ALA A 1 89 ? -52.597 -42.278 41.968 1.00 55.50 89 ALA A N 1
ATOM 690 C CA . ALA A 1 89 ? -53.409 -42.848 43.031 1.00 55.50 89 ALA A CA 1
ATOM 691 C C . ALA A 1 89 ? -52.522 -43.739 43.915 1.00 55.50 89 ALA A C 1
ATOM 693 O O . ALA A 1 89 ? -52.147 -44.835 43.507 1.00 55.50 89 ALA A O 1
ATOM 694 N N . GLY A 1 90 ? -52.146 -43.256 45.102 1.00 52.47 90 GLY A N 1
ATOM 695 C CA . GLY A 1 90 ? -51.400 -44.081 46.053 1.00 52.47 90 GLY A CA 1
ATOM 696 C C . GLY A 1 90 ? -50.642 -43.374 47.172 1.00 52.47 90 GLY A C 1
ATOM 697 O O . GLY A 1 90 ? -50.332 -44.038 48.155 1.00 52.47 90 GLY A O 1
ATOM 698 N N . THR A 1 91 ? -50.363 -42.070 47.099 1.00 46.66 91 THR A N 1
ATOM 699 C CA . THR A 1 91 ? -49.496 -41.445 48.116 1.00 46.66 91 THR A CA 1
ATOM 700 C C . THR A 1 91 ? -50.280 -40.560 49.080 1.00 46.66 91 THR A C 1
ATOM 702 O O . THR A 1 91 ? -50.788 -39.497 48.735 1.00 46.66 91 THR A O 1
ATOM 705 N N . GLN A 1 92 ? -50.377 -41.061 50.307 1.00 45.06 92 GLN A N 1
ATOM 706 C CA . GLN A 1 92 ? -50.942 -40.451 51.505 1.00 45.06 92 GLN A CA 1
ATOM 707 C C . GLN A 1 92 ? -50.398 -39.024 51.733 1.00 45.06 92 GLN A C 1
ATOM 709 O O . GLN A 1 92 ? -49.189 -38.797 51.689 1.00 45.06 92 GLN A O 1
ATOM 714 N N . ALA A 1 93 ? -51.289 -38.063 51.984 1.00 46.28 93 ALA A N 1
ATOM 715 C CA . ALA A 1 93 ? -50.931 -36.691 52.342 1.00 46.28 93 ALA A CA 1
ATOM 716 C C . ALA A 1 93 ? -50.391 -36.619 53.785 1.00 46.28 93 ALA A C 1
ATOM 718 O O . ALA A 1 93 ? -51.043 -37.165 54.679 1.00 46.28 93 ALA A O 1
ATOM 719 N N . PRO A 1 94 ? -49.277 -35.915 54.067 1.00 44.59 94 PRO A N 1
ATOM 720 C CA . PRO A 1 94 ? -48.999 -35.455 55.414 1.00 44.59 94 PRO A CA 1
ATOM 721 C C . PRO A 1 94 ? -49.732 -34.135 55.690 1.00 44.59 94 PRO A C 1
ATOM 723 O O . PRO A 1 94 ? -49.953 -33.305 54.807 1.00 44.59 94 PRO A O 1
ATOM 726 N N . ALA A 1 95 ? -50.156 -34.021 56.942 1.00 41.03 95 ALA A N 1
ATOM 727 C CA . ALA A 1 95 ? -51.125 -33.090 57.490 1.00 41.03 95 ALA A CA 1
ATOM 728 C C . ALA A 1 95 ? -50.840 -31.597 57.251 1.00 41.03 95 ALA A C 1
ATOM 730 O O . ALA A 1 95 ? -49.700 -31.137 57.232 1.00 41.03 95 ALA A O 1
ATOM 731 N N . GLN A 1 96 ? -51.939 -30.838 57.162 1.00 45.66 96 GLN A N 1
ATOM 732 C CA . GLN A 1 96 ? -51.990 -29.408 57.450 1.00 45.66 96 GLN A CA 1
ATOM 733 C C . GLN A 1 96 ? -51.377 -29.122 58.825 1.00 45.66 96 GLN A C 1
ATOM 735 O O . GLN A 1 96 ? -51.944 -29.528 59.835 1.00 45.66 96 GLN A O 1
ATOM 740 N N . GLU A 1 97 ? -50.332 -28.301 58.870 1.00 34.44 97 GLU A N 1
ATOM 741 C CA . GLU A 1 97 ? -50.096 -27.444 60.027 1.00 34.44 97 GLU A CA 1
ATOM 742 C C . GLU A 1 97 ? -50.114 -25.982 59.598 1.00 34.44 97 GLU A C 1
ATOM 744 O O . GLU A 1 97 ? -49.287 -25.470 58.843 1.00 34.44 97 GLU A O 1
ATOM 749 N N . SER A 1 98 ? -51.159 -25.324 60.081 1.00 46.88 98 SER A N 1
ATOM 750 C CA . SER A 1 98 ? -51.299 -23.888 60.167 1.00 46.88 98 SER A CA 1
ATOM 751 C C . SER A 1 98 ? -50.229 -23.302 61.081 1.00 46.88 98 SER A C 1
ATOM 753 O O . SER A 1 98 ? -50.075 -23.738 62.219 1.00 46.88 98 SER A O 1
ATOM 755 N N . SER A 1 99 ? -49.583 -22.224 60.655 1.00 43.97 99 SER A N 1
ATOM 756 C CA . SER A 1 99 ? -49.019 -21.249 61.589 1.00 43.97 99 SER A CA 1
ATOM 757 C C . SER A 1 99 ? -49.108 -19.865 60.974 1.00 43.97 99 SER A C 1
ATOM 759 O O . SER A 1 99 ? -48.188 -19.341 60.353 1.00 43.97 99 SER A O 1
ATOM 761 N N . GLN A 1 100 ? -50.302 -19.298 61.116 1.00 46.00 100 GLN A N 1
ATOM 762 C CA . GLN A 1 100 ? -50.554 -17.877 60.986 1.00 46.00 100 GLN A CA 1
ATOM 763 C C . GLN A 1 100 ? -50.832 -17.334 62.393 1.00 46.00 100 GLN A C 1
ATOM 765 O O . GLN A 1 100 ? -51.980 -17.240 62.807 1.00 46.00 100 GLN A O 1
ATOM 770 N N . GLU A 1 101 ? -49.781 -16.945 63.113 1.00 41.56 101 GLU A N 1
ATOM 771 C CA . GLU A 1 101 ? -49.871 -16.032 64.258 1.00 41.56 101 GLU A CA 1
ATOM 772 C C . GLU A 1 101 ? -48.798 -14.948 64.072 1.00 41.56 101 GLU A C 1
ATOM 774 O O . GLU A 1 101 ? -47.606 -15.223 64.050 1.00 41.56 101 GLU A O 1
ATOM 779 N N . ARG A 1 102 ? -49.169 -13.735 63.632 1.00 47.03 102 ARG A N 1
ATOM 780 C CA . ARG A 1 102 ? -49.483 -12.580 64.502 1.00 47.03 102 ARG A CA 1
ATOM 781 C C . ARG A 1 102 ? -48.394 -12.396 65.577 1.00 47.03 102 ARG A C 1
ATOM 783 O O . ARG A 1 102 ? -48.389 -13.108 66.565 1.00 47.03 102 ARG A O 1
ATOM 790 N N . ARG A 1 103 ? -47.534 -11.375 65.493 1.00 47.19 103 ARG A N 1
ATOM 791 C CA . ARG A 1 103 ? -47.897 -10.002 65.893 1.00 47.19 103 ARG A CA 1
ATOM 792 C C . ARG A 1 103 ? -46.843 -8.955 65.511 1.00 47.19 103 ARG A C 1
ATOM 794 O O . ARG A 1 103 ? -45.646 -9.194 65.532 1.00 47.19 103 ARG A O 1
ATO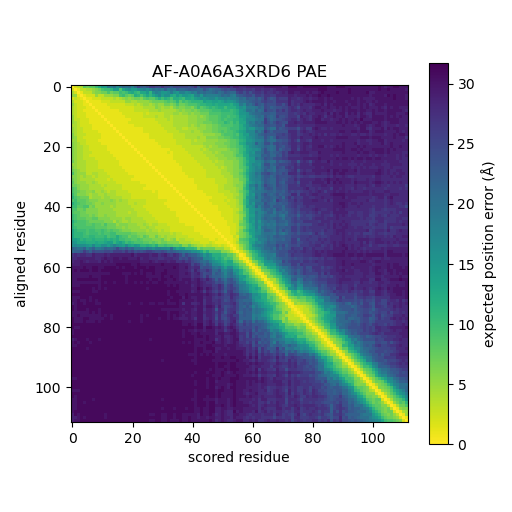M 801 N N . VAL A 1 104 ? -47.377 -7.771 65.232 1.00 46.56 104 VAL A N 1
ATOM 802 C CA . VAL A 1 104 ? -46.736 -6.466 65.058 1.00 46.56 104 VAL A CA 1
ATOM 803 C C . VAL A 1 104 ? -46.310 -5.894 66.417 1.00 46.56 104 VAL A C 1
ATOM 805 O O . VAL A 1 104 ? -47.111 -5.955 67.349 1.00 46.56 104 VAL A O 1
ATOM 808 N N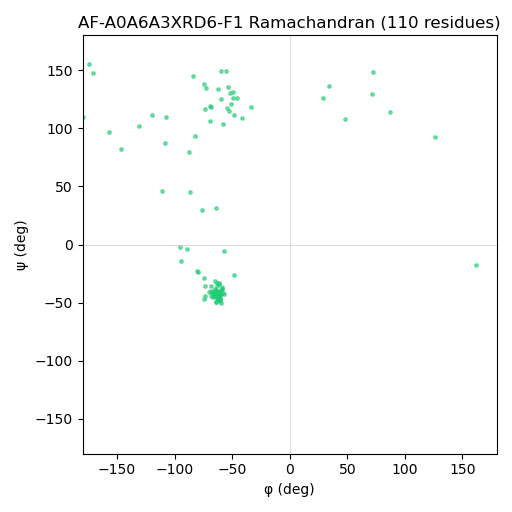 . GLN A 1 105 ? -45.115 -5.297 66.490 1.00 42.25 105 GLN A N 1
ATOM 809 C CA . GLN A 1 105 ? -44.726 -4.122 67.305 1.00 42.25 105 GLN A CA 1
ATOM 810 C C . GLN A 1 105 ? -43.232 -3.854 66.999 1.00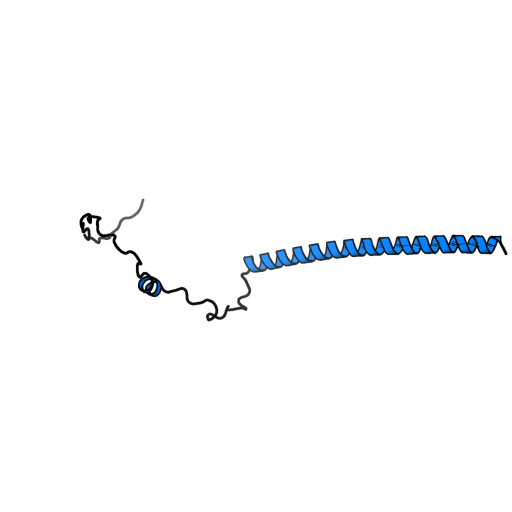 42.25 105 GLN A C 1
ATOM 812 O O . GLN A 1 105 ? -42.416 -4.748 67.177 1.00 42.25 105 GLN A O 1
ATOM 817 N N . THR A 1 106 ? -42.818 -2.780 66.300 1.00 44.62 106 THR A N 1
ATOM 818 C CA . THR A 1 106 ? -42.448 -1.444 66.848 1.00 44.62 106 THR A CA 1
ATOM 819 C C . THR A 1 106 ? -41.780 -1.575 68.239 1.00 44.62 106 THR A C 1
ATOM 821 O O . THR A 1 106 ? -42.216 -2.371 69.055 1.00 44.62 106 THR A O 1
ATOM 824 N N . HIS A 1 107 ? -40.699 -0.910 68.658 1.00 41.47 107 HIS A N 1
ATOM 825 C CA . HIS A 1 107 ? -40.274 0.486 68.577 1.00 41.47 107 HIS A CA 1
ATOM 826 C C . HIS A 1 107 ? -38.827 0.559 69.139 1.00 41.47 107 HIS A C 1
ATOM 828 O O . HIS A 1 107 ? -38.508 -0.191 70.054 1.00 41.47 107 HIS A O 1
ATOM 834 N N . SER A 1 108 ? -38.060 1.571 68.712 1.00 37.62 108 SER A N 1
ATOM 835 C CA . SER A 1 108 ? -37.207 2.429 69.567 1.00 37.62 108 SER A CA 1
ATOM 836 C C . SER A 1 108 ? -35.908 1.904 70.225 1.00 37.62 108 SER A C 1
ATOM 838 O O . SER A 1 108 ? -35.928 0.993 71.040 1.00 37.62 108 SER A O 1
ATOM 840 N N . GLY A 1 109 ? -34.817 2.670 70.033 1.00 41.97 109 GLY A N 1
ATOM 841 C CA . GLY A 1 109 ? -33.708 2.824 71.000 1.00 41.97 109 GLY A CA 1
ATOM 842 C C . GLY A 1 109 ? -32.322 2.531 70.405 1.00 41.97 109 GLY A C 1
ATOM 843 O O . GLY A 1 109 ? -31.991 1.370 70.247 1.00 41.97 109 GLY A O 1
ATOM 844 N N . ARG A 1 110 ? -31.544 3.489 69.874 1.00 41.44 110 ARG A N 1
ATOM 845 C CA . ARG A 1 110 ? -30.842 4.644 70.493 1.00 41.44 110 ARG A CA 1
ATOM 846 C C . ARG A 1 110 ? -29.442 4.277 71.030 1.00 41.44 110 ARG A C 1
ATOM 848 O O . ARG A 1 110 ? -29.339 3.546 71.999 1.00 41.44 110 ARG A O 1
ATOM 855 N N . ASN A 1 111 ? -28.438 4.873 70.372 1.00 36.59 111 ASN A N 1
ATOM 856 C CA . ASN A 1 111 ? -27.096 5.310 70.800 1.00 36.59 111 ASN A CA 1
ATOM 857 C C . ASN A 1 111 ? -26.372 4.577 71.941 1.00 36.59 111 ASN A C 1
ATOM 859 O O . ASN A 1 111 ? -26.818 4.639 73.083 1.00 36.59 111 ASN A O 1
ATOM 863 N N . VAL A 1 112 ? -25.143 4.144 71.643 1.00 49.34 112 VAL A N 1
ATOM 864 C CA . VAL A 1 112 ? -23.892 4.673 72.231 1.00 49.34 112 VAL A CA 1
ATOM 865 C C . VAL A 1 112 ? -22.763 4.533 71.219 1.00 49.34 112 VAL A C 1
ATOM 867 O O . VAL A 1 112 ? -22.781 3.527 70.477 1.00 49.34 112 VAL A O 1
#

Organism: NCBI:txid53985